Protein AF-X1JMK8-F1 (afdb_monomer_lite)

Sequence (57 aa):
APQRQYSLEAAVPSLLEVGIDDAAKADRIFHILMGNEVPPRKAFIQAHARSVKNLDI

InterPro domains:
  IPR000565 DNA topoisomerase, type IIA, subunit B [PR01159] (10-22)
  IPR000565 DNA topoisomerase, type IIA, subunit B [PR01159] (26-42)
  IPR002288 DNA gyrase B subunit, C-terminal [PF00986] (14-46)
  IPR013759 DNA topoisomerase, type IIA, subunit B, C-terminal [G3DSA:3.40.50.670] (3-57)

Organism: NCBI:txid412755

Structure (mmCIF, N/CA/C/O backbone):
data_AF-X1JMK8-F1
#
_entry.id   AF-X1JMK8-F1
#
loop_
_atom_site.group_PDB
_atom_site.id
_atom_site.type_symbol
_atom_site.label_atom_id
_atom_site.label_alt_id
_atom_site.label_comp_id
_atom_site.label_asym_id
_atom_site.label_entity_id
_atom_site.label_seq_id
_atom_site.pdbx_PDB_ins_code
_atom_site.Cartn_x
_atom_site.Cartn_y
_atom_site.Cartn_z
_atom_site.occupancy
_atom_site.B_iso_or_equiv
_atom_site.auth_seq_id
_atom_site.auth_comp_id
_atom_site.auth_asym_id
_atom_site.auth_atom_id
_atom_site.pdbx_PDB_model_num
ATOM 1 N N . ALA A 1 1 ? -1.240 -35.853 33.704 1.00 48.25 1 ALA A N 1
ATOM 2 C CA . ALA A 1 1 ? -2.327 -35.038 33.120 1.00 48.25 1 ALA A CA 1
ATOM 3 C C . ALA A 1 1 ? -2.571 -35.517 31.691 1.00 48.25 1 ALA A C 1
ATOM 5 O O . ALA A 1 1 ? -1.578 -35.771 31.014 1.00 48.25 1 ALA A O 1
ATOM 6 N N . PRO A 1 2 ? -3.824 -35.726 31.250 1.00 55.06 2 PRO A N 1
ATOM 7 C CA . PRO A 1 2 ? -4.105 -36.316 29.947 1.00 55.06 2 PRO A CA 1
ATOM 8 C C . PRO A 1 2 ? -3.895 -35.283 28.833 1.00 55.06 2 PRO A C 1
ATOM 10 O O . PRO A 1 2 ? -4.201 -34.101 29.001 1.00 55.06 2 PRO A O 1
ATOM 13 N N . GLN A 1 3 ? -3.345 -35.734 27.707 1.00 58.41 3 GLN A N 1
ATOM 14 C CA . GLN A 1 3 ? -3.156 -34.930 26.503 1.00 58.41 3 GLN A CA 1
ATOM 15 C C . GLN A 1 3 ? -4.539 -34.604 25.919 1.00 58.41 3 GLN A C 1
ATOM 17 O O . GLN A 1 3 ? -5.319 -35.514 25.643 1.00 58.41 3 GLN A O 1
ATOM 22 N N . ARG A 1 4 ? -4.884 -33.316 25.779 1.00 62.28 4 ARG A N 1
ATOM 23 C CA . ARG A 1 4 ? -6.121 -32.919 25.091 1.00 62.28 4 ARG A CA 1
ATOM 24 C C . ARG A 1 4 ? -5.940 -33.181 23.601 1.00 62.28 4 ARG A C 1
ATOM 26 O O . ARG A 1 4 ? -5.187 -32.475 22.940 1.00 62.28 4 ARG A O 1
ATOM 33 N N . GLN A 1 5 ? -6.635 -34.186 23.089 1.00 60.59 5 GLN A N 1
ATOM 34 C CA . GLN A 1 5 ? -6.781 -34.395 21.658 1.00 60.59 5 GLN A CA 1
ATOM 35 C C . GLN A 1 5 ? -7.822 -33.397 21.145 1.00 60.59 5 GLN A C 1
ATOM 37 O O . GLN A 1 5 ? -8.991 -33.472 21.522 1.00 60.59 5 GLN A O 1
ATOM 42 N N . TYR A 1 6 ? -7.396 -32.424 20.339 1.00 58.59 6 TYR A N 1
ATOM 43 C CA . TYR A 1 6 ? -8.325 -31.530 19.650 1.00 58.59 6 TYR A CA 1
ATOM 44 C C . TYR A 1 6 ? -9.015 -32.330 18.540 1.00 58.59 6 TYR A C 1
ATOM 46 O O . TYR A 1 6 ? -8.431 -32.573 17.488 1.00 58.59 6 TYR A O 1
ATOM 54 N N . SER A 1 7 ? -10.236 -32.796 18.806 1.00 52.19 7 SER A N 1
ATOM 55 C CA . SER A 1 7 ? -11.130 -33.331 17.777 1.00 52.19 7 SER A CA 1
ATOM 56 C C . SER A 1 7 ? -11.786 -32.154 17.060 1.00 52.19 7 SER A C 1
ATOM 58 O O . SER A 1 7 ? -12.345 -31.281 17.723 1.00 52.19 7 SER A O 1
ATOM 60 N N . LEU A 1 8 ? -11.720 -32.113 15.727 1.00 68.38 8 LEU A N 1
ATOM 61 C CA . LEU A 1 8 ? -12.358 -31.083 14.891 1.00 68.38 8 LEU A CA 1
ATOM 62 C C . LEU A 1 8 ? -13.880 -31.309 14.772 1.00 68.38 8 LEU A C 1
ATOM 64 O O . LEU A 1 8 ? -14.444 -31.252 13.687 1.00 68.38 8 LEU A O 1
ATOM 68 N N . GLU A 1 9 ? -14.547 -31.590 15.888 1.00 65.75 9 GLU A N 1
ATOM 69 C CA . GLU A 1 9 ? -16.004 -31.721 15.970 1.00 65.75 9 GLU A CA 1
ATOM 70 C C . GLU A 1 9 ? -16.592 -30.390 16.461 1.00 65.75 9 GLU A C 1
ATOM 72 O O . GLU A 1 9 ? -16.860 -30.201 17.646 1.00 65.75 9 GLU A O 1
ATOM 77 N N . ALA A 1 10 ? -16.724 -29.429 15.543 1.00 63.44 10 ALA A N 1
ATOM 78 C CA . ALA A 1 10 ? -17.518 -28.210 15.698 1.00 63.44 10 ALA A CA 1
ATOM 79 C C . ALA A 1 10 ? -17.761 -27.589 14.312 1.00 63.44 10 ALA A C 1
ATOM 81 O O . ALA A 1 10 ? -16.903 -27.700 13.438 1.00 63.44 10 ALA A O 1
ATOM 82 N N . ALA A 1 11 ? -18.925 -26.956 14.124 1.00 64.88 11 ALA A N 1
ATOM 83 C CA . ALA A 1 11 ? -19.358 -26.295 12.890 1.00 64.88 11 ALA A CA 1
ATOM 84 C C . ALA A 1 11 ? -18.194 -25.624 12.143 1.00 64.88 11 ALA A C 1
ATOM 86 O O . ALA A 1 11 ? -17.515 -24.762 12.702 1.00 64.88 11 ALA A O 1
ATOM 87 N N . VAL A 1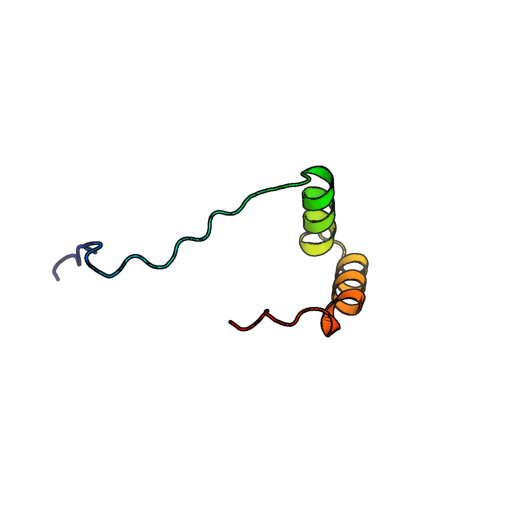 12 ? -17.964 -26.042 10.893 1.00 68.62 12 VAL A N 1
ATOM 88 C CA . VAL A 1 12 ? -16.879 -25.507 10.064 1.00 68.62 12 VAL A CA 1
ATOM 89 C C . VAL A 1 12 ? -17.024 -23.983 9.965 1.00 68.62 12 VAL A C 1
ATOM 91 O O . VAL A 1 12 ? -18.064 -23.508 9.500 1.00 68.62 12 VAL A O 1
ATOM 94 N N . PRO A 1 13 ? -16.026 -23.195 10.410 1.00 73.69 13 PRO A N 1
ATOM 95 C CA . PRO A 1 13 ? -16.007 -21.767 10.136 1.00 73.69 13 PRO A CA 1
ATOM 96 C C . PRO A 1 13 ? -16.118 -21.565 8.627 1.00 73.69 13 PRO A C 1
ATOM 98 O O . PRO A 1 13 ? -15.533 -22.334 7.860 1.00 73.69 13 PRO A O 1
ATOM 101 N N . SER A 1 14 ? -16.863 -20.554 8.188 1.00 80.44 14 SER A N 1
ATOM 102 C CA . SER A 1 14 ? -16.926 -20.204 6.770 1.00 80.44 14 SER A CA 1
ATOM 103 C C . SER A 1 14 ? -15.511 -19.930 6.255 1.00 80.44 14 SER A C 1
ATOM 105 O O . SER A 1 14 ? -14.904 -18.921 6.619 1.00 80.44 14 SER A O 1
ATOM 107 N N . LEU A 1 15 ? -14.977 -20.840 5.440 1.00 83.38 15 LEU A N 1
ATOM 108 C CA . LEU A 1 15 ? -13.692 -20.651 4.783 1.00 83.38 15 LEU A CA 1
ATOM 109 C C . LEU A 1 15 ? -13.885 -19.704 3.602 1.00 83.38 15 LEU A C 1
ATOM 111 O O . LEU A 1 15 ? -14.754 -19.921 2.758 1.00 83.38 15 LEU A O 1
ATOM 115 N N . LEU A 1 16 ? -13.066 -18.657 3.555 1.00 85.12 16 LEU A N 1
ATOM 116 C CA . LEU A 1 16 ? -12.980 -17.761 2.412 1.00 85.12 16 LEU A CA 1
ATOM 117 C C . LEU A 1 16 ? -11.757 -18.158 1.590 1.00 85.12 16 LEU A C 1
ATOM 119 O O . LEU A 1 16 ? -10.632 -18.147 2.091 1.00 85.12 16 LEU A O 1
ATOM 123 N N . GLU A 1 17 ? -11.986 -18.527 0.334 1.00 87.19 17 GLU A N 1
ATOM 124 C CA . GLU A 1 17 ? -10.914 -18.741 -0.633 1.00 87.19 17 GLU A CA 1
ATOM 125 C C . GLU A 1 17 ? -10.358 -17.384 -1.084 1.00 87.19 17 GLU A C 1
ATOM 127 O O . GLU A 1 17 ? -11.114 -16.470 -1.419 1.00 87.19 17 GLU A O 1
ATOM 132 N N . VAL A 1 18 ? -9.031 -17.239 -1.077 1.00 89.31 18 VAL A N 1
ATOM 133 C CA . VAL A 1 18 ? -8.351 -16.006 -1.494 1.00 89.31 18 VAL A CA 1
ATOM 134 C C . VAL A 1 18 ? -7.779 -16.205 -2.894 1.00 89.31 18 VAL A C 1
ATOM 136 O O . VAL A 1 18 ? -6.894 -17.035 -3.090 1.00 89.31 18 VAL A O 1
ATOM 139 N N . GLY A 1 19 ? -8.274 -15.424 -3.856 1.00 92.81 19 GLY A N 1
ATOM 140 C CA . GLY A 1 19 ? -7.789 -15.390 -5.237 1.00 92.81 19 GLY A CA 1
ATOM 141 C C . GLY A 1 19 ? -6.957 -14.144 -5.547 1.00 92.81 19 GLY A C 1
ATOM 142 O O . GLY A 1 19 ? -6.994 -13.151 -4.818 1.00 92.81 19 GLY A O 1
ATOM 143 N N . ILE A 1 20 ? -6.205 -14.191 -6.650 1.00 94.06 20 ILE A N 1
ATOM 144 C CA . ILE A 1 20 ? -5.440 -13.053 -7.175 1.00 94.06 20 ILE A CA 1
ATOM 145 C C . ILE A 1 20 ? -5.861 -12.816 -8.626 1.00 94.06 20 ILE A C 1
ATOM 147 O O . ILE A 1 20 ? -5.552 -13.628 -9.494 1.00 94.06 20 ILE A O 1
ATOM 151 N N . ASP A 1 21 ? -6.511 -11.682 -8.887 1.00 91.81 21 ASP A N 1
ATOM 152 C CA . ASP A 1 21 ? -6.948 -11.310 -10.242 1.00 91.81 21 ASP A CA 1
ATOM 153 C C . ASP A 1 21 ? -5.816 -10.686 -11.079 1.00 91.81 21 ASP A C 1
ATOM 155 O O . ASP A 1 21 ? -5.710 -10.920 -12.280 1.00 91.81 21 ASP A O 1
ATOM 159 N N . ASP A 1 22 ? -4.952 -9.884 -10.446 1.00 95.12 22 ASP A N 1
ATOM 160 C CA . ASP A 1 22 ? -3.798 -9.230 -11.077 1.00 95.12 22 ASP A CA 1
ATOM 161 C C . ASP A 1 22 ? -2.579 -9.331 -10.154 1.00 95.12 22 ASP A C 1
ATOM 163 O O . ASP A 1 22 ? -2.457 -8.617 -9.151 1.00 95.12 22 ASP A O 1
ATOM 167 N N . ALA A 1 23 ? -1.656 -10.217 -10.526 1.00 94.38 23 ALA A N 1
ATOM 168 C CA . ALA A 1 23 ? -0.440 -10.477 -9.768 1.00 94.38 23 AL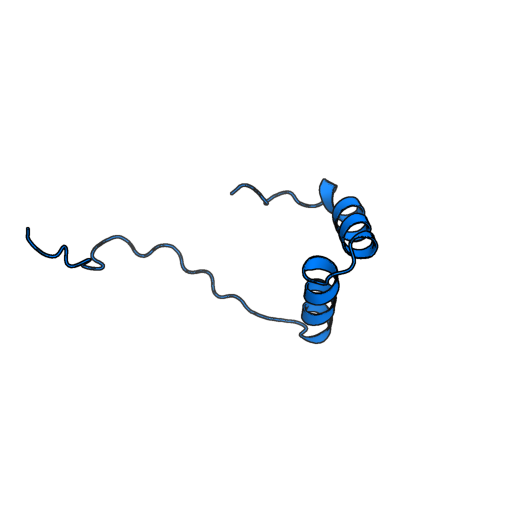A A CA 1
ATOM 169 C C . ALA A 1 23 ? 0.476 -9.248 -9.673 1.00 94.38 23 ALA A C 1
ATOM 171 O O . ALA A 1 23 ? 1.055 -8.994 -8.619 1.00 94.38 23 ALA A O 1
ATOM 172 N N . ALA A 1 24 ? 0.578 -8.444 -10.735 1.00 96.06 24 ALA A N 1
ATOM 173 C CA . ALA A 1 24 ? 1.449 -7.274 -10.742 1.00 96.06 24 ALA A CA 1
ATOM 174 C C . ALA A 1 24 ? 0.893 -6.167 -9.838 1.00 96.06 24 ALA A C 1
ATOM 176 O O . ALA A 1 24 ? 1.644 -5.462 -9.163 1.00 96.06 24 ALA A O 1
ATOM 177 N N . LYS A 1 25 ? -0.432 -5.994 -9.810 1.00 94.50 25 LYS A N 1
ATOM 178 C CA . LYS A 1 25 ? -1.079 -5.063 -8.880 1.00 94.50 25 LYS A CA 1
ATOM 179 C C . LYS A 1 25 ? -0.951 -5.534 -7.434 1.00 94.50 25 LYS A C 1
ATOM 181 O O . LYS A 1 25 ? -0.659 -4.703 -6.575 1.00 94.50 25 LYS A O 1
ATOM 186 N N . ALA A 1 26 ? -1.146 -6.828 -7.180 1.00 94.88 26 ALA A N 1
ATOM 187 C CA . ALA A 1 26 ? -0.986 -7.408 -5.852 1.00 94.88 26 ALA A CA 1
ATOM 188 C C . ALA A 1 26 ? 0.437 -7.182 -5.322 1.00 94.88 26 ALA A C 1
ATOM 190 O O . ALA A 1 26 ? 0.593 -6.620 -4.240 1.00 94.88 26 ALA A O 1
ATOM 191 N N . ASP A 1 27 ? 1.460 -7.512 -6.114 1.00 94.75 27 ASP A N 1
ATOM 192 C CA . ASP A 1 27 ? 2.870 -7.333 -5.748 1.00 94.75 27 ASP A CA 1
ATOM 193 C C . ASP A 1 27 ? 3.201 -5.879 -5.374 1.00 94.75 27 ASP A C 1
ATOM 195 O O . ASP A 1 27 ? 3.758 -5.611 -4.308 1.00 94.75 27 ASP A O 1
ATOM 199 N N . ARG A 1 28 ? 2.741 -4.909 -6.177 1.00 94.25 28 ARG A N 1
ATOM 200 C CA . ARG A 1 28 ? 2.916 -3.479 -5.867 1.00 94.25 28 ARG A CA 1
ATOM 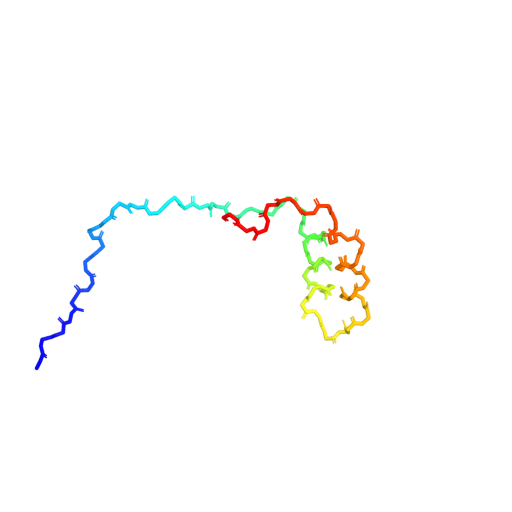201 C C . ARG A 1 28 ? 2.282 -3.085 -4.535 1.00 94.25 28 ARG A C 1
ATOM 203 O O . ARG A 1 28 ? 2.886 -2.340 -3.766 1.00 94.25 28 ARG A O 1
ATOM 210 N N . ILE A 1 29 ? 1.065 -3.557 -4.259 1.00 93.62 29 ILE A N 1
ATOM 211 C CA . ILE A 1 29 ? 0.365 -3.257 -3.003 1.00 93.62 29 ILE A CA 1
ATOM 212 C C . ILE A 1 29 ? 1.101 -3.896 -1.819 1.00 93.62 29 ILE A C 1
ATOM 214 O O . ILE A 1 29 ? 1.305 -3.224 -0.806 1.00 93.62 29 ILE A O 1
ATOM 218 N N . PHE A 1 30 ? 1.564 -5.142 -1.957 1.00 93.38 30 PHE A N 1
ATOM 219 C CA . PHE A 1 30 ? 2.388 -5.799 -0.943 1.00 93.38 30 PHE A CA 1
ATOM 220 C C . PHE A 1 30 ? 3.672 -5.021 -0.673 1.00 93.38 30 PHE A C 1
ATOM 222 O O . PHE A 1 30 ? 3.989 -4.770 0.485 1.00 93.38 30 PHE A O 1
ATOM 229 N N . HIS A 1 31 ? 4.372 -4.571 -1.712 1.00 95.56 31 HIS A N 1
ATOM 230 C CA . HIS A 1 31 ? 5.594 -3.792 -1.552 1.00 95.56 31 HIS A CA 1
ATOM 231 C C . HIS A 1 31 ? 5.353 -2.467 -0.810 1.00 95.56 31 HIS A C 1
ATOM 233 O O . HIS A 1 31 ? 6.090 -2.133 0.113 1.00 95.56 31 HIS A O 1
ATOM 239 N N . ILE A 1 32 ? 4.294 -1.727 -1.155 1.00 94.12 32 ILE A N 1
ATOM 240 C CA . ILE A 1 32 ? 3.965 -0.449 -0.500 1.00 94.12 32 ILE A CA 1
ATOM 241 C C . ILE A 1 32 ? 3.591 -0.654 0.975 1.00 94.12 32 ILE A C 1
ATOM 243 O O . ILE A 1 32 ? 3.997 0.129 1.835 1.00 94.12 32 ILE A O 1
ATOM 247 N N . LEU A 1 33 ? 2.798 -1.685 1.280 1.00 94.12 33 LEU A N 1
ATOM 248 C CA . LEU A 1 33 ? 2.282 -1.911 2.632 1.00 94.12 33 LEU A CA 1
ATOM 249 C C . LEU A 1 33 ? 3.289 -2.619 3.542 1.00 94.12 33 LEU A C 1
ATOM 251 O O . LEU A 1 33 ? 3.409 -2.259 4.712 1.00 94.12 33 LEU A O 1
ATOM 255 N N . MET A 1 34 ? 4.036 -3.581 3.009 1.00 94.50 34 MET A N 1
ATOM 256 C CA . MET A 1 34 ? 4.931 -4.459 3.772 1.00 94.50 34 MET A CA 1
ATOM 257 C C . MET A 1 34 ? 6.414 -4.126 3.580 1.00 94.50 34 MET A C 1
ATOM 259 O O . MET A 1 34 ? 7.264 -4.728 4.230 1.00 94.50 34 MET A O 1
ATOM 263 N N . GLY A 1 35 ? 6.746 -3.175 2.705 1.00 92.38 35 GLY A N 1
ATOM 264 C CA . GLY A 1 35 ? 8.115 -2.715 2.496 1.00 92.38 35 GLY A CA 1
ATOM 265 C C . GLY A 1 35 ? 8.672 -1.920 3.680 1.00 92.38 35 GLY A C 1
ATOM 266 O O . GLY A 1 35 ? 7.953 -1.456 4.569 1.00 92.38 35 GLY A O 1
ATOM 267 N N . ASN A 1 36 ? 9.986 -1.710 3.682 1.00 94.75 36 ASN A N 1
ATOM 268 C CA . ASN A 1 36 ? 10.671 -1.033 4.790 1.00 94.75 36 ASN A CA 1
ATOM 269 C C . ASN A 1 36 ? 10.432 0.486 4.811 1.00 94.75 36 ASN A C 1
ATOM 271 O O . ASN A 1 36 ? 10.619 1.139 5.839 1.00 94.75 36 ASN A O 1
ATOM 275 N N . GLU A 1 37 ? 9.996 1.063 3.692 1.00 94.69 37 GLU A N 1
ATOM 276 C CA . GLU A 1 37 ? 9.830 2.505 3.553 1.00 94.69 37 GLU A CA 1
ATOM 277 C C . GLU A 1 37 ? 8.558 3.005 4.250 1.00 94.69 37 GLU A C 1
ATOM 279 O O . GLU A 1 37 ? 7.427 2.650 3.919 1.00 94.69 37 GLU A O 1
ATOM 284 N N . VAL A 1 38 ? 8.744 3.883 5.234 1.00 94.69 38 VAL A N 1
ATOM 285 C CA . VAL A 1 38 ? 7.646 4.479 6.007 1.00 94.69 38 VAL A CA 1
ATOM 286 C C . VAL A 1 38 ? 6.827 5.506 5.206 1.00 94.69 38 VAL A C 1
ATOM 288 O O . VAL A 1 38 ? 5.599 5.487 5.335 1.00 94.69 38 VAL A O 1
ATOM 291 N N . PRO A 1 39 ? 7.428 6.414 4.405 1.00 96.31 39 PRO A N 1
ATOM 292 C CA . PRO A 1 39 ? 6.658 7.443 3.700 1.00 96.31 39 PRO A CA 1
ATOM 293 C C . PRO A 1 39 ? 5.622 6.895 2.696 1.00 96.31 39 PRO A C 1
ATOM 295 O O . PRO A 1 39 ? 4.467 7.324 2.788 1.00 96.31 39 PRO A O 1
ATOM 298 N N . PRO A 1 40 ? 5.947 5.924 1.811 1.00 95.19 40 PRO A N 1
ATOM 299 C CA . PRO A 1 40 ? 4.982 5.357 0.862 1.00 95.19 40 PRO A CA 1
ATOM 300 C C . PRO A 1 40 ? 3.789 4.698 1.557 1.00 95.19 40 PRO A C 1
ATOM 302 O O . PRO A 1 40 ? 2.637 4.946 1.195 1.00 95.19 40 PRO A O 1
ATOM 305 N N . ARG A 1 41 ? 4.049 3.935 2.627 1.00 96.06 41 ARG A N 1
ATOM 306 C CA . ARG A 1 41 ? 3.004 3.310 3.446 1.00 96.06 41 ARG A CA 1
ATOM 307 C C . ARG A 1 41 ? 2.075 4.346 4.077 1.00 96.06 41 ARG A C 1
ATOM 309 O O . ARG A 1 41 ? 0.856 4.193 4.017 1.00 96.06 41 ARG A O 1
ATOM 316 N N . LYS A 1 42 ? 2.627 5.414 4.669 1.00 92.25 42 LYS A N 1
ATOM 317 C CA . LYS A 1 42 ? 1.826 6.490 5.283 1.00 92.25 42 LYS A CA 1
ATOM 318 C C . LYS A 1 42 ? 0.919 7.176 4.263 1.00 92.25 42 LYS A C 1
ATOM 320 O O . LYS A 1 42 ? -0.261 7.361 4.549 1.00 92.25 42 LYS A O 1
ATOM 325 N N . ALA A 1 43 ? 1.451 7.513 3.089 1.00 93.56 43 ALA A N 1
ATOM 326 C CA . ALA A 1 43 ? 0.673 8.134 2.021 1.00 93.56 43 ALA A CA 1
ATOM 327 C C . ALA A 1 43 ? -0.466 7.218 1.545 1.00 93.56 43 ALA A C 1
ATOM 329 O O . ALA A 1 43 ? -1.606 7.666 1.419 1.00 93.56 43 ALA A O 1
ATOM 330 N N . PHE A 1 44 ? -0.182 5.925 1.357 1.00 92.94 44 PHE A N 1
ATOM 331 C CA . PHE A 1 44 ? -1.185 4.943 0.948 1.00 92.94 44 PHE A CA 1
ATOM 332 C C . PHE A 1 44 ? -2.329 4.822 1.962 1.00 92.94 44 PHE A C 1
ATOM 334 O O . PHE A 1 44 ? -3.498 4.881 1.574 1.00 92.94 44 PHE A O 1
ATOM 341 N N . ILE A 1 45 ? -2.004 4.707 3.256 1.00 91.06 45 ILE A N 1
ATOM 342 C CA . ILE A 1 45 ? -3.001 4.625 4.331 1.00 91.06 45 ILE A CA 1
ATOM 343 C C . ILE A 1 45 ? -3.840 5.902 4.365 1.00 91.06 45 ILE A C 1
ATOM 345 O O . ILE A 1 45 ? -5.060 5.817 4.370 1.00 91.06 45 ILE A O 1
ATOM 349 N N . GLN A 1 46 ? -3.224 7.087 4.330 1.00 92.06 46 GLN A N 1
ATOM 350 C CA . GLN A 1 46 ? -3.960 8.356 4.367 1.00 92.06 46 GLN A CA 1
ATOM 351 C C . GLN A 1 46 ? -4.911 8.528 3.176 1.00 92.06 46 GLN A C 1
ATOM 353 O O . GLN A 1 46 ? -6.035 8.993 3.362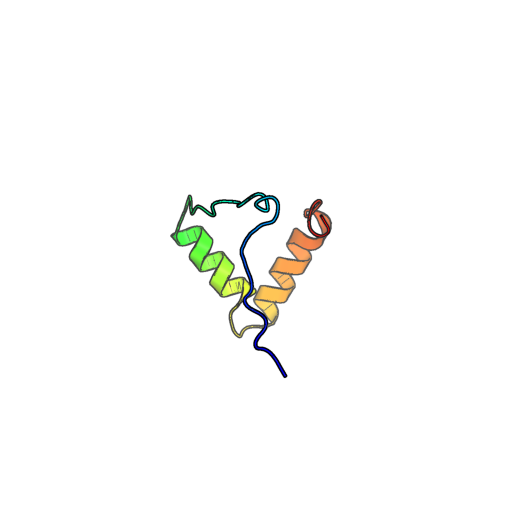 1.00 92.06 46 GLN A O 1
ATOM 358 N N . ALA A 1 47 ? -4.489 8.117 1.978 1.00 91.69 47 ALA A N 1
ATOM 359 C CA . ALA A 1 47 ? -5.309 8.198 0.773 1.00 91.69 47 ALA A CA 1
ATOM 360 C C . ALA A 1 47 ? -6.558 7.295 0.827 1.00 91.69 47 ALA A C 1
ATOM 362 O O . ALA A 1 47 ? -7.588 7.652 0.259 1.00 91.69 47 ALA A O 1
ATOM 363 N N . HIS A 1 48 ? -6.493 6.157 1.529 1.00 89.19 48 HIS A N 1
ATOM 364 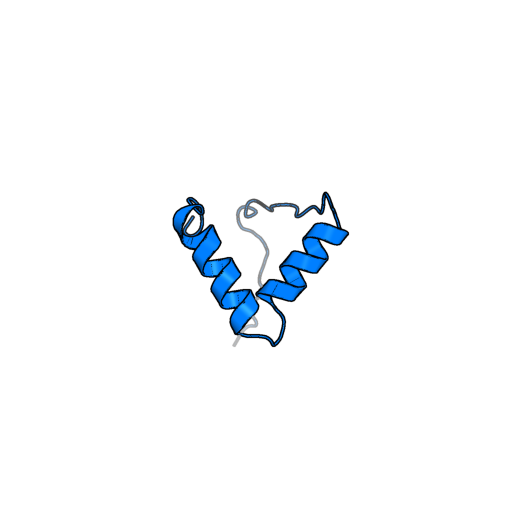C CA . HIS A 1 48 ? -7.571 5.155 1.560 1.00 89.19 48 HIS A CA 1
ATOM 365 C C . HIS A 1 48 ? -8.264 5.022 2.926 1.00 89.19 48 HIS A C 1
ATOM 367 O O . HIS A 1 48 ? -9.278 4.341 3.039 1.00 89.19 48 HIS A O 1
ATOM 373 N N . ALA A 1 49 ? -7.790 5.707 3.970 1.00 84.44 49 ALA A N 1
ATOM 374 C CA . ALA A 1 49 ? -8.297 5.565 5.340 1.00 84.44 49 ALA A CA 1
ATOM 375 C C . ALA A 1 49 ? -9.801 5.842 5.478 1.00 84.44 49 ALA A C 1
ATOM 377 O O . ALA A 1 49 ? -10.451 5.293 6.359 1.00 84.44 49 ALA A O 1
ATOM 378 N N . ARG A 1 50 ? -10.363 6.700 4.619 1.00 81.81 50 ARG A N 1
ATOM 379 C CA . ARG A 1 50 ? -11.789 7.069 4.650 1.00 81.81 50 ARG A CA 1
ATOM 380 C C . ARG A 1 50 ? -12.664 6.228 3.720 1.00 81.81 50 ARG A C 1
ATOM 382 O O . ARG A 1 50 ? -13.884 6.335 3.793 1.00 81.81 50 ARG A O 1
ATOM 389 N N . SER A 1 51 ? -12.067 5.445 2.820 1.00 80.12 51 SER A N 1
ATOM 390 C CA . SER A 1 51 ? -12.804 4.649 1.832 1.00 80.12 51 SER A CA 1
ATOM 391 C C . SER A 1 51 ? -13.065 3.213 2.288 1.00 80.12 51 SER A C 1
ATOM 393 O O . SER A 1 51 ? -13.901 2.532 1.693 1.00 80.12 51 SER A O 1
ATOM 395 N N . VAL A 1 52 ? -12.407 2.758 3.358 1.00 77.69 52 VAL A N 1
ATOM 396 C CA . VAL A 1 52 ? -12.613 1.423 3.923 1.00 77.69 52 VAL A CA 1
ATOM 397 C C . VAL A 1 52 ? -13.823 1.432 4.857 1.00 77.69 52 VAL A C 1
ATOM 399 O O . VAL A 1 52 ? -13.826 2.119 5.873 1.00 77.69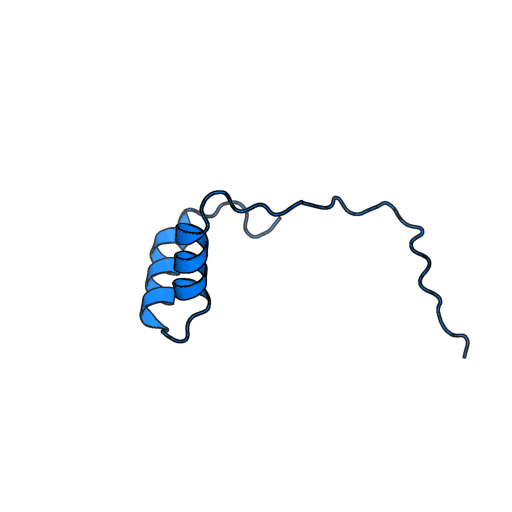 52 VAL A O 1
ATOM 402 N N . LYS A 1 53 ? -14.860 0.663 4.505 1.00 68.25 53 LYS A N 1
ATOM 403 C CA . LYS A 1 53 ? -16.105 0.541 5.289 1.00 68.25 53 LYS A CA 1
ATOM 404 C C . LYS A 1 53 ? -16.182 -0.721 6.158 1.00 68.25 53 LYS A C 1
ATOM 406 O O . LYS A 1 53 ? -16.995 -0.763 7.069 1.00 68.25 53 LYS A O 1
ATOM 411 N N . ASN A 1 54 ? -15.341 -1.719 5.883 1.00 64.94 54 ASN A N 1
ATOM 412 C CA . ASN A 1 54 ? -15.525 -3.104 6.337 1.00 64.94 54 ASN A CA 1
ATOM 413 C C . ASN A 1 54 ? -14.293 -3.668 7.076 1.00 64.94 54 ASN A C 1
ATOM 415 O O . ASN A 1 54 ? -13.977 -4.839 6.910 1.00 64.94 54 ASN A O 1
ATOM 419 N N . LEU A 1 55 ? -13.542 -2.847 7.821 1.00 61.47 55 LEU A N 1
ATOM 420 C CA . LEU A 1 55 ? -12.307 -3.314 8.478 1.00 61.47 55 LEU A CA 1
ATOM 421 C C . LEU A 1 55 ? -12.544 -4.020 9.832 1.00 61.47 55 LEU A C 1
ATOM 423 O O . LEU A 1 55 ? -11.622 -4.643 10.337 1.00 61.47 55 LEU A O 1
ATOM 427 N N . ASP A 1 56 ? -13.757 -3.937 10.388 1.00 53.75 56 ASP A N 1
ATOM 428 C CA . ASP A 1 56 ? -14.098 -4.358 11.763 1.00 53.75 56 ASP A CA 1
ATOM 429 C C . ASP A 1 56 ? -15.238 -5.408 11.825 1.00 53.75 56 ASP A C 1
ATOM 431 O O . ASP A 1 56 ? -15.993 -5.451 12.797 1.00 53.75 56 ASP A O 1
ATOM 435 N N . ILE A 1 57 ? -15.408 -6.240 10.789 1.00 51.22 57 ILE A N 1
ATOM 436 C CA . ILE A 1 57 ? -16.419 -7.322 10.751 1.00 51.22 57 ILE A CA 1
ATOM 437 C C . ILE A 1 57 ? -15.791 -8.708 10.706 1.00 51.22 57 ILE A C 1
ATOM 439 O O . ILE A 1 57 ? -14.793 -8.871 9.970 1.00 51.22 57 ILE A O 1
#

Foldseek 3Di:
DDDDDDDPPDDDDPDDDDDDPDPVVVVVVCCQCVPPDDPSNVVVCVVCVVVDDPPDD

pLDDT: mean 81.82, std 15.15, range [48.25, 96.31]

Secondary structure (DSSP, 8-state):
---------S----PPPP--S-HHHHHHHHHHHHSS-HHHHHHHHHHHTTT---S--

Radius of gyration: 18.89 Å; chains: 1; bounding box: 30×45×44 Å